Protein AF-J3LSS9-F1 (afdb_monomer)

InterPro domains:
  IPR007011 Late embryogenesis abundant protein, SMP subgroup domain [PF04927] (22-72)
  IPR042971 Late embryogenesis abundant protein, SMP subgroup [PTHR31174] (22-72)

Mean predicted aligned error: 10.53 Å

Radius of gyration: 19.48 Å; Cα contacts (8 Å, |Δi|>4): 48; chains: 1; bounding box: 57×19×46 Å

Organism: Oryza brachyantha (NCBI:txid4533)

Secondary structure (DSSP, 8-state):
---PPPPPP----SPPGGGSPPTTTT-PSPPPP-HHHHHHHHHHHHHTSTT-PPPTTSHHHHHHHHHHHHHH--

Structure (mmCIF, N/CA/C/O backbone):
data_AF-J3LSS9-F1
#
_entry.id   AF-J3LSS9-F1
#
loop_
_atom_site.group_PDB
_atom_site.id
_atom_site.type_symbol
_atom_site.label_atom_id
_atom_site.label_alt_id
_atom_site.label_comp_id
_atom_site.label_asym_id
_atom_site.label_entity_id
_atom_site.label_seq_id
_atom_site.pdbx_PDB_ins_code
_atom_site.Cartn_x
_atom_site.Cartn_y
_atom_site.Cartn_z
_atom_site.occupancy
_atom_site.B_iso_or_equiv
_atom_site.auth_seq_id
_atom_site.auth_comp_id
_atom_site.auth_asym_id
_atom_site.auth_atom_id
_atom_site.pdbx_PDB_model_num
ATOM 1 N N . MET A 1 1 ? 42.969 0.604 -31.129 1.00 46.78 1 MET A N 1
ATOM 2 C CA . MET A 1 1 ? 42.362 -0.345 -30.170 1.00 46.78 1 MET A CA 1
ATOM 3 C C . MET A 1 1 ? 42.238 0.392 -28.843 1.00 46.78 1 MET A C 1
ATOM 5 O O . MET A 1 1 ? 43.237 0.559 -28.160 1.00 46.78 1 MET A O 1
ATOM 9 N N . SER A 1 2 ? 41.071 0.976 -28.560 1.00 51.47 2 SER A N 1
ATOM 10 C CA . SER A 1 2 ? 40.847 1.758 -27.335 1.00 51.47 2 SER A CA 1
ATOM 11 C C . SER A 1 2 ? 40.466 0.792 -26.218 1.00 51.47 2 SER A C 1
ATOM 13 O O . SER A 1 2 ? 39.426 0.140 -26.313 1.00 51.47 2 SER A O 1
ATOM 15 N N . GLN A 1 3 ? 41.327 0.627 -25.214 1.00 54.91 3 GLN A N 1
ATOM 16 C CA . GLN A 1 3 ? 40.999 -0.196 -24.052 1.00 54.91 3 GLN A CA 1
ATOM 17 C C . GLN A 1 3 ? 39.891 0.503 -23.256 1.00 54.91 3 GLN A C 1
ATOM 19 O O . GLN A 1 3 ? 40.074 1.614 -22.758 1.00 54.91 3 GLN A O 1
ATOM 24 N N . GLY A 1 4 ? 38.719 -0.132 -23.184 1.00 57.69 4 GLY A N 1
ATOM 25 C CA . GLY A 1 4 ? 37.603 0.339 -22.372 1.00 57.69 4 GLY A CA 1
ATOM 26 C C . GLY A 1 4 ? 38.016 0.364 -20.905 1.00 57.69 4 GLY A C 1
ATOM 27 O O . GLY A 1 4 ? 38.440 -0.654 -20.364 1.00 57.69 4 GLY A O 1
ATOM 28 N N . GLN A 1 5 ? 37.924 1.533 -20.273 1.00 59.62 5 GLN A N 1
ATOM 29 C CA . GLN A 1 5 ? 38.246 1.678 -18.857 1.00 59.62 5 GLN A CA 1
ATOM 30 C C . GLN A 1 5 ? 37.389 0.714 -18.012 1.00 59.62 5 GLN A C 1
ATOM 32 O O . GLN A 1 5 ? 36.190 0.569 -18.286 1.00 59.62 5 GLN A O 1
ATOM 37 N N . PRO A 1 6 ? 37.964 0.066 -16.981 1.00 56.12 6 PRO A N 1
ATOM 38 C CA . PRO A 1 6 ? 37.207 -0.789 -16.078 1.00 56.12 6 PRO A CA 1
ATOM 39 C C . PRO A 1 6 ? 36.140 0.051 -15.374 1.00 56.12 6 PRO A C 1
ATOM 41 O O . PRO A 1 6 ? 36.427 1.114 -14.817 1.00 56.12 6 PRO A O 1
ATOM 44 N N . ARG A 1 7 ? 34.883 -0.405 -15.426 1.00 64.69 7 ARG A N 1
ATOM 45 C CA . ARG A 1 7 ? 33.778 0.266 -14.735 1.00 64.69 7 ARG A CA 1
ATOM 46 C C . ARG A 1 7 ? 34.109 0.313 -13.245 1.00 64.69 7 ARG A C 1
ATOM 48 O O . ARG A 1 7 ? 34.329 -0.734 -12.640 1.00 64.69 7 ARG A O 1
ATOM 55 N N . ARG A 1 8 ? 34.160 1.516 -12.662 1.00 57.66 8 ARG A N 1
ATOM 56 C CA . ARG A 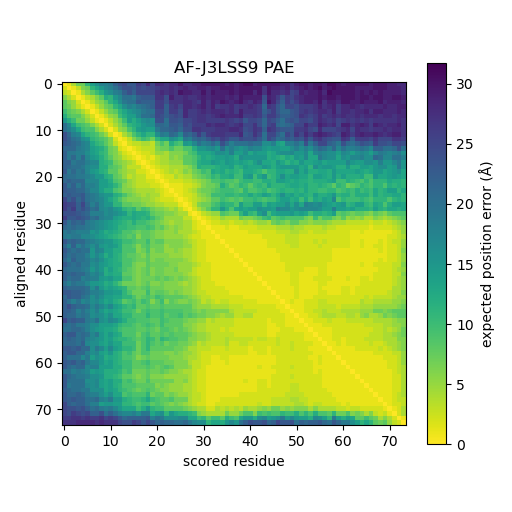1 8 ? 34.333 1.664 -11.212 1.00 57.66 8 ARG A CA 1
ATOM 57 C C . ARG A 1 8 ? 33.222 0.888 -10.490 1.00 57.66 8 ARG A C 1
ATOM 59 O O . ARG A 1 8 ? 32.081 0.921 -10.967 1.00 57.66 8 ARG A O 1
ATOM 66 N N . PRO A 1 9 ? 33.524 0.206 -9.369 1.00 60.19 9 PRO A N 1
ATOM 67 C CA . PRO A 1 9 ? 32.500 -0.385 -8.522 1.00 60.19 9 PRO A CA 1
ATOM 68 C C . PRO A 1 9 ? 31.466 0.684 -8.183 1.00 60.19 9 PRO A C 1
ATOM 70 O O . PRO A 1 9 ? 31.816 1.808 -7.822 1.00 60.19 9 PRO A O 1
ATOM 73 N N . ARG A 1 10 ? 30.188 0.351 -8.358 1.00 65.44 10 ARG A N 1
ATOM 74 C CA . ARG A 1 10 ? 29.092 1.210 -7.921 1.00 65.44 10 ARG A CA 1
ATOM 75 C C . ARG A 1 10 ? 29.230 1.295 -6.401 1.00 65.44 10 ARG A C 1
ATOM 77 O O . ARG A 1 10 ? 29.015 0.286 -5.737 1.00 65.44 10 ARG A O 1
ATOM 84 N N . GLU A 1 11 ? 29.623 2.446 -5.862 1.00 60.25 11 GLU A N 1
ATOM 85 C CA . GLU A 1 11 ? 29.510 2.727 -4.427 1.00 60.25 11 GLU A CA 1
ATOM 86 C C . GLU A 1 11 ? 28.014 2.796 -4.095 1.00 60.25 11 GLU A C 1
ATOM 88 O O . GLU A 1 11 ? 27.382 3.848 -4.062 1.00 60.25 11 GLU A O 1
ATOM 93 N N . GLY A 1 12 ? 27.394 1.623 -4.001 1.00 55.91 12 GLY A N 1
ATOM 94 C CA . GLY A 1 12 ? 26.021 1.468 -3.576 1.00 55.91 12 GLY A CA 1
ATOM 95 C C . GLY A 1 12 ? 26.009 1.581 -2.067 1.00 55.91 12 GLY A C 1
ATOM 96 O O . GLY A 1 12 ? 26.408 0.641 -1.394 1.00 55.91 12 GLY A O 1
ATOM 97 N N . GLY A 1 13 ? 25.535 2.708 -1.537 1.00 64.50 13 GLY A N 1
ATOM 98 C CA . GLY A 1 13 ? 25.337 2.932 -0.098 1.00 64.50 13 GLY A CA 1
ATOM 99 C C . GLY A 1 13 ? 24.271 2.036 0.554 1.00 64.50 13 GLY A C 1
ATOM 100 O O . GLY A 1 13 ? 23.666 2.429 1.545 1.00 64.50 13 GLY A O 1
ATOM 101 N N . GLY A 1 14 ? 23.990 0.863 -0.017 1.00 70.56 14 GLY A N 1
ATOM 102 C CA . GLY A 1 14 ? 23.097 -0.141 0.540 1.00 70.56 14 GLY A CA 1
ATOM 103 C C . GLY A 1 14 ? 23.894 -1.226 1.253 1.00 70.56 14 GLY A C 1
ATOM 104 O O . GLY A 1 14 ? 24.927 -1.671 0.759 1.00 70.56 14 GLY A O 1
ATOM 105 N N . VAL A 1 15 ? 23.390 -1.667 2.404 1.00 75.31 15 VAL A N 1
ATOM 106 C CA . VAL A 1 15 ? 23.946 -2.809 3.141 1.00 75.31 15 VAL A CA 1
ATOM 107 C C . VAL A 1 15 ? 23.942 -4.046 2.224 1.00 75.31 15 VAL A C 1
ATOM 109 O O . VAL A 1 15 ? 22.902 -4.312 1.601 1.00 75.31 15 VAL A O 1
ATOM 112 N N . PRO A 1 16 ? 25.059 -4.789 2.108 1.00 79.12 16 PRO A N 1
ATOM 113 C CA . PRO A 1 16 ? 25.122 -6.018 1.325 1.00 79.12 16 PRO A CA 1
ATOM 114 C C . PRO A 1 16 ? 24.025 -6.990 1.749 1.00 79.12 16 PRO A C 1
ATOM 116 O O . PRO A 1 16 ? 23.650 -7.034 2.916 1.00 79.12 16 PRO A O 1
ATOM 119 N N . VAL A 1 17 ? 23.505 -7.785 0.809 1.00 77.19 17 VAL A N 1
ATOM 120 C CA . VAL A 1 17 ? 22.370 -8.686 1.073 1.00 77.19 17 VAL A CA 1
ATOM 121 C C . VAL A 1 17 ? 22.635 -9.605 2.265 1.00 77.19 17 VAL A C 1
ATOM 123 O O . VAL A 1 17 ? 21.734 -9.796 3.076 1.00 77.19 17 VAL A O 1
ATOM 126 N N . GLN A 1 18 ? 23.866 -10.104 2.368 1.00 79.31 18 GLN A N 1
ATOM 127 C CA . GLN A 1 18 ? 24.367 -10.945 3.453 1.00 79.31 18 GLN A CA 1
ATOM 128 C C . GLN A 1 18 ? 24.422 -10.267 4.835 1.00 79.31 18 GLN A C 1
ATOM 130 O O . GLN A 1 18 ? 24.391 -10.972 5.835 1.00 79.31 18 GLN A O 1
ATOM 135 N N . ASP A 1 19 ? 24.440 -8.934 4.898 1.00 83.25 19 ASP A N 1
ATOM 136 C CA . ASP A 1 19 ? 24.533 -8.155 6.142 1.00 83.25 19 ASP A CA 1
ATOM 137 C C . ASP A 1 19 ? 23.191 -7.504 6.527 1.00 83.25 19 ASP A C 1
ATOM 139 O O . ASP A 1 19 ? 23.115 -6.674 7.438 1.00 83.25 19 ASP A O 1
ATOM 143 N N . ARG A 1 20 ? 22.103 -7.835 5.817 1.00 82.88 20 ARG A N 1
ATOM 144 C CA . ARG A 1 20 ? 20.761 -7.359 6.167 1.00 82.88 20 ARG A CA 1
ATOM 145 C C . ARG A 1 20 ? 20.182 -8.244 7.280 1.00 82.88 20 ARG A C 1
ATOM 147 O O . ARG A 1 20 ? 20.221 -9.462 7.132 1.00 82.88 20 ARG A O 1
ATOM 154 N N . PRO A 1 21 ? 19.601 -7.661 8.345 1.00 85.06 21 PRO A N 1
ATOM 155 C CA . PRO A 1 21 ? 18.886 -8.438 9.356 1.00 85.06 21 PRO A CA 1
ATOM 156 C C . PRO A 1 21 ? 17.714 -9.195 8.728 1.00 85.06 21 PRO A C 1
ATOM 158 O O . PRO A 1 21 ? 17.181 -8.752 7.700 1.00 85.06 21 PRO A O 1
ATOM 161 N N . ASP A 1 22 ? 17.276 -10.283 9.364 1.00 85.81 22 ASP A N 1
ATOM 162 C CA . ASP A 1 22 ? 16.104 -11.020 8.901 1.00 85.81 22 ASP A CA 1
ATOM 163 C C . ASP A 1 22 ? 14.883 -10.085 8.867 1.00 85.81 22 ASP A C 1
ATOM 165 O O . ASP A 1 22 ? 14.633 -9.304 9.790 1.00 85.81 22 ASP A O 1
ATOM 169 N N . ALA A 1 23 ? 14.125 -10.116 7.770 1.00 83.00 23 ALA A N 1
ATOM 170 C CA . ALA A 1 23 ? 13.015 -9.191 7.561 1.00 83.00 23 ALA A CA 1
ATOM 171 C C . ALA A 1 23 ? 11.943 -9.315 8.654 1.00 83.00 23 ALA A C 1
ATOM 173 O O . ALA A 1 23 ? 11.321 -8.313 9.013 1.00 83.00 23 ALA A O 1
ATOM 174 N N . ARG A 1 24 ? 11.763 -10.520 9.213 1.00 79.81 24 ARG A N 1
ATOM 175 C CA . ARG A 1 24 ? 10.826 -10.767 10.309 1.00 79.81 24 ARG A CA 1
ATOM 176 C C . ARG A 1 24 ? 11.264 -10.070 11.593 1.00 79.81 24 ARG A C 1
ATOM 178 O O . ARG A 1 24 ? 10.420 -9.536 12.301 1.00 79.81 24 ARG A O 1
ATOM 185 N N . GLU A 1 25 ? 12.563 -10.040 11.877 1.00 84.56 25 GLU A N 1
ATOM 186 C CA . GLU A 1 25 ? 13.120 -9.388 13.072 1.00 84.56 25 GLU A CA 1
ATOM 187 C C . GLU A 1 25 ? 13.010 -7.861 13.008 1.00 84.56 25 GLU A C 1
ATOM 189 O O . GLU A 1 25 ? 13.005 -7.184 14.034 1.00 84.56 25 GLU A O 1
ATOM 194 N N . ARG A 1 26 ? 12.899 -7.302 11.797 1.00 80.25 26 ARG A N 1
ATOM 195 C CA . ARG A 1 26 ? 12.719 -5.861 11.577 1.00 80.25 26 ARG A CA 1
ATOM 196 C C . ARG A 1 26 ? 11.262 -5.411 11.605 1.00 80.25 26 ARG A C 1
ATOM 198 O O . ARG A 1 26 ? 11.010 -4.208 11.498 1.00 80.25 26 ARG A O 1
ATOM 205 N N . LEU A 1 27 ? 10.318 -6.343 11.705 1.00 73.94 27 LEU A N 1
ATOM 206 C CA . LEU A 1 27 ? 8.901 -6.026 11.707 1.00 73.94 27 LEU A CA 1
ATOM 207 C C . LEU A 1 27 ? 8.498 -5.554 13.110 1.00 73.94 27 LEU A C 1
ATOM 209 O O . LEU A 1 27 ? 8.541 -6.311 14.077 1.00 73.94 27 LEU A O 1
ATOM 213 N N . LEU A 1 28 ? 8.127 -4.277 13.223 1.00 76.75 28 LEU A N 1
ATOM 214 C CA . LEU A 1 28 ? 7.427 -3.769 14.405 1.00 76.75 28 LEU A CA 1
ATOM 215 C C . LEU A 1 28 ? 6.082 -4.503 14.553 1.00 76.75 28 LEU A C 1
ATOM 217 O O . LEU A 1 28 ? 5.630 -5.152 13.613 1.00 76.75 28 LEU A O 1
AT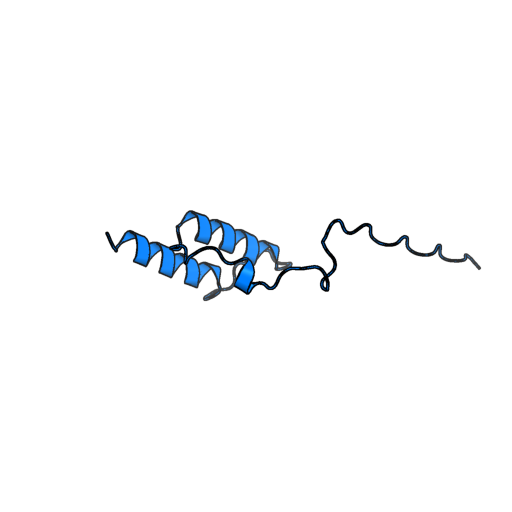OM 221 N N . ALA A 1 29 ? 5.435 -4.388 15.718 1.00 82.31 29 ALA A N 1
ATOM 222 C CA . ALA A 1 29 ? 4.090 -4.936 15.915 1.00 82.31 29 ALA A CA 1
ATOM 223 C C . ALA A 1 29 ? 3.143 -4.554 14.761 1.00 82.31 29 AL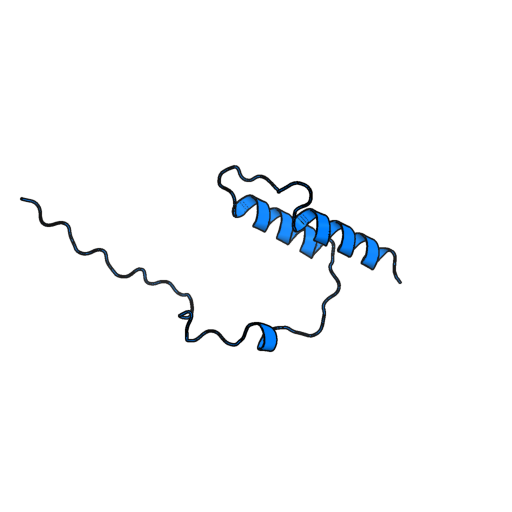A A C 1
ATOM 225 O O . ALA A 1 29 ? 3.308 -3.492 14.150 1.00 82.31 29 ALA A O 1
ATOM 226 N N . ASP A 1 30 ? 2.160 -5.416 14.488 1.00 82.94 30 ASP A N 1
ATOM 227 C CA . ASP A 1 30 ? 1.235 -5.237 13.369 1.00 82.94 30 ASP A CA 1
ATOM 228 C C . ASP A 1 30 ? 0.632 -3.829 13.370 1.00 82.94 30 ASP A C 1
ATOM 230 O O . ASP A 1 30 ? 0.006 -3.381 14.335 1.00 82.94 30 ASP A O 1
ATOM 234 N N . LYS A 1 31 ? 0.842 -3.118 12.262 1.00 86.62 31 LYS A N 1
ATOM 235 C CA . LYS A 1 31 ? 0.356 -1.756 12.068 1.00 86.62 31 LYS A CA 1
ATOM 236 C C . LYS A 1 31 ? -0.907 -1.787 11.212 1.00 86.62 31 LYS A C 1
ATOM 238 O O . LYS A 1 31 ? -0.896 -2.332 10.110 1.00 86.62 31 LYS A O 1
ATOM 243 N N . ALA A 1 32 ? -1.974 -1.139 11.681 1.00 92.38 32 ALA A N 1
ATOM 244 C CA . ALA A 1 32 ? -3.172 -0.925 10.876 1.00 92.38 32 ALA A CA 1
ATOM 245 C C . ALA A 1 32 ? -2.853 -0.062 9.642 1.00 92.38 32 ALA A C 1
ATOM 247 O O . ALA A 1 32 ? -2.225 0.994 9.754 1.00 92.38 32 ALA A O 1
ATOM 248 N N . ALA A 1 33 ? -3.308 -0.505 8.469 1.00 95.00 33 ALA A N 1
ATOM 249 C CA . ALA A 1 33 ? -3.185 0.259 7.233 1.00 95.00 33 ALA A CA 1
ATOM 250 C C . ALA A 1 33 ? -3.979 1.568 7.323 1.00 95.00 33 ALA A C 1
ATOM 252 O O . ALA A 1 33 ? -5.135 1.570 7.756 1.00 95.00 33 ALA A O 1
ATOM 253 N N . THR A 1 34 ? -3.363 2.662 6.879 1.00 96.06 34 THR A N 1
ATOM 254 C CA . THR A 1 34 ? -3.967 3.999 6.817 1.00 96.06 34 THR A CA 1
ATOM 255 C C . THR A 1 34 ? -4.105 4.484 5.372 1.00 96.06 34 THR A C 1
ATOM 257 O O . THR A 1 34 ? -3.480 3.940 4.462 1.00 96.06 34 THR A O 1
ATOM 260 N N . LYS A 1 35 ? -4.887 5.551 5.141 1.00 96.12 35 LYS A N 1
ATOM 261 C CA . LYS A 1 35 ? -4.970 6.186 3.809 1.00 96.12 35 LYS A CA 1
ATOM 262 C C . LYS A 1 35 ? -3.603 6.655 3.303 1.00 96.12 35 LYS A C 1
ATOM 264 O O . LYS A 1 35 ? -3.304 6.477 2.130 1.00 96.12 35 LYS A O 1
ATOM 269 N N . LEU A 1 36 ? -2.764 7.186 4.194 1.00 97.06 36 LEU A N 1
ATOM 270 C CA . LEU A 1 36 ? -1.418 7.634 3.839 1.00 97.06 36 LEU A CA 1
ATOM 271 C C . LEU A 1 36 ? -0.532 6.466 3.384 1.00 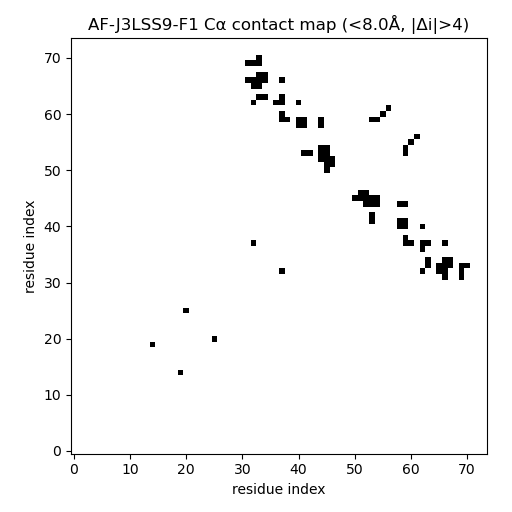97.06 36 LEU A C 1
ATOM 273 O O . LEU A 1 36 ? 0.234 6.607 2.434 1.00 97.06 36 LEU A O 1
ATOM 277 N N . ASP A 1 37 ? -0.660 5.301 4.030 1.00 96.19 37 ASP A N 1
ATOM 278 C CA . ASP A 1 37 ? 0.041 4.092 3.587 1.00 96.19 37 ASP A CA 1
ATOM 279 C C . ASP A 1 37 ? -0.422 3.685 2.178 1.00 96.19 37 ASP A C 1
ATOM 28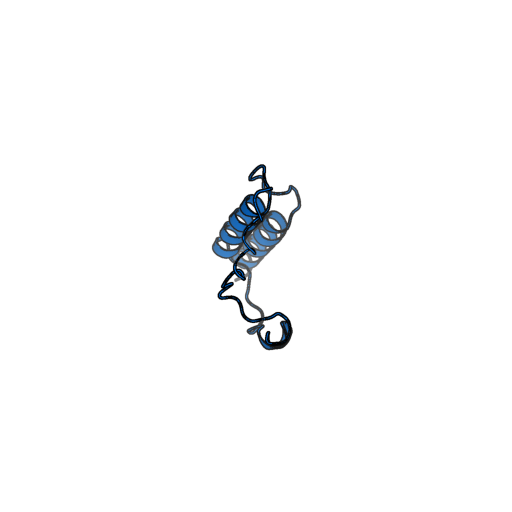1 O O . ASP A 1 37 ? 0.413 3.377 1.330 1.00 96.19 37 ASP A O 1
ATOM 285 N N . ALA A 1 38 ? -1.730 3.746 1.898 1.00 97.06 38 ALA A N 1
ATOM 286 C CA . ALA A 1 38 ? -2.281 3.440 0.576 1.00 97.06 38 ALA A CA 1
ATOM 287 C C . ALA A 1 38 ? -1.746 4.382 -0.519 1.00 97.06 38 ALA A C 1
ATOM 289 O O . ALA A 1 38 ? -1.342 3.922 -1.585 1.00 97.06 38 ALA A O 1
ATOM 290 N N . GLU A 1 39 ? -1.666 5.685 -0.244 1.00 97.25 39 GLU A N 1
ATOM 291 C CA . GLU A 1 39 ? -1.092 6.680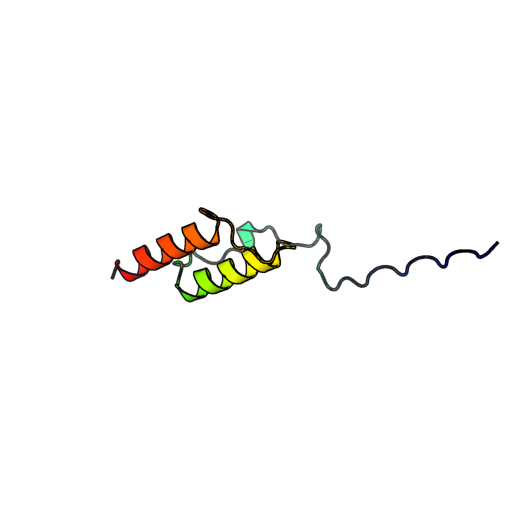 -1.163 1.00 97.25 39 GLU A CA 1
ATOM 292 C C . GLU A 1 39 ? 0.403 6.434 -1.415 1.00 97.25 39 GLU A C 1
ATOM 294 O O . GLU A 1 39 ? 0.870 6.469 -2.558 1.00 97.25 39 GLU A O 1
ATOM 299 N N . GLY A 1 40 ? 1.158 6.134 -0.354 1.00 97.62 40 GLY A N 1
ATOM 300 C CA . GLY A 1 40 ? 2.575 5.798 -0.456 1.00 97.62 40 GLY A CA 1
ATOM 301 C C . GLY A 1 40 ? 2.817 4.543 -1.296 1.00 97.62 40 GLY A C 1
ATOM 302 O O . GLY A 1 40 ? 3.711 4.529 -2.146 1.00 97.62 40 GLY A O 1
ATOM 303 N N . VAL A 1 41 ? 1.992 3.510 -1.105 1.00 97.69 41 VAL A N 1
ATOM 304 C CA . VAL A 1 41 ? 2.046 2.270 -1.891 1.00 97.69 41 VAL A CA 1
ATOM 305 C C . VAL A 1 41 ? 1.673 2.528 -3.346 1.00 97.69 41 VAL A C 1
ATOM 307 O O . VAL A 1 41 ? 2.402 2.079 -4.223 1.00 97.69 41 VAL A O 1
ATOM 310 N N . ALA A 1 42 ? 0.617 3.296 -3.624 1.00 97.38 42 ALA A N 1
ATOM 311 C CA . ALA A 1 42 ? 0.226 3.663 -4.986 1.00 97.38 42 ALA A CA 1
ATOM 312 C C . ALA A 1 42 ? 1.368 4.357 -5.746 1.00 97.38 42 ALA A C 1
ATOM 314 O O . ALA A 1 42 ? 1.683 3.995 -6.882 1.00 97.38 42 ALA A O 1
ATOM 315 N N . LEU A 1 43 ? 2.054 5.301 -5.093 1.00 97.62 43 LEU A N 1
ATOM 316 C CA . LEU A 1 43 ? 3.215 5.969 -5.676 1.00 97.62 43 LEU A CA 1
ATOM 317 C C . LEU A 1 43 ? 4.383 5.001 -5.902 1.00 97.62 43 LEU A C 1
ATOM 319 O O . LEU A 1 43 ? 5.027 5.050 -6.951 1.00 97.62 43 LEU A O 1
ATOM 323 N N . ALA A 1 44 ? 4.679 4.133 -4.934 1.00 97.56 44 ALA A N 1
ATOM 324 C CA . ALA A 1 44 ? 5.740 3.139 -5.069 1.00 97.56 44 ALA A CA 1
ATOM 325 C C . ALA A 1 44 ? 5.450 2.154 -6.213 1.00 97.56 44 ALA A C 1
ATOM 327 O O . ALA A 1 44 ? 6.337 1.847 -7.010 1.00 97.56 44 ALA A O 1
ATOM 328 N N . GLU A 1 45 ? 4.203 1.704 -6.327 1.00 97.88 45 GLU A N 1
ATOM 329 C CA . GLU A 1 45 ? 3.760 0.742 -7.327 1.00 97.88 45 GLU A CA 1
ATOM 330 C C . GLU A 1 45 ? 3.807 1.314 -8.748 1.00 97.88 45 GLU A C 1
ATOM 332 O O . GLU A 1 45 ? 4.226 0.613 -9.674 1.00 97.88 45 GLU A O 1
ATOM 337 N N . ALA A 1 46 ? 3.440 2.589 -8.910 1.00 97.12 46 ALA A N 1
ATOM 338 C CA . ALA A 1 46 ? 3.593 3.320 -10.162 1.00 97.12 46 ALA A CA 1
ATOM 339 C C . ALA A 1 46 ? 5.074 3.505 -10.524 1.00 97.12 46 ALA A C 1
ATOM 341 O O . ALA A 1 46 ? 5.496 3.140 -11.618 1.00 97.12 46 ALA A O 1
ATOM 342 N N . ARG A 1 47 ? 5.899 3.998 -9.588 1.00 97.06 47 ARG A N 1
ATOM 343 C CA . ARG A 1 47 ? 7.334 4.267 -9.824 1.00 97.06 47 ARG A CA 1
ATOM 344 C C . ARG A 1 47 ? 8.152 3.023 -10.145 1.00 97.06 47 ARG A C 1
ATOM 346 O O . ARG A 1 47 ? 9.229 3.143 -10.724 1.00 97.06 47 ARG A O 1
ATOM 353 N N . ASN A 1 48 ? 7.671 1.851 -9.747 1.00 95.56 48 ASN A N 1
ATOM 354 C CA . ASN A 1 48 ? 8.319 0.587 -10.060 1.00 95.56 48 ASN A CA 1
ATOM 355 C C . ASN A 1 48 ? 8.124 0.163 -11.528 1.00 95.56 48 ASN A C 1
ATOM 357 O O . ASN A 1 48 ? 8.840 -0.720 -11.999 1.00 95.56 48 ASN A O 1
ATOM 361 N N . LYS A 1 49 ? 7.179 0.771 -12.258 1.00 92.56 49 LYS A N 1
ATOM 362 C CA . LYS A 1 49 ? 6.902 0.443 -13.658 1.00 92.56 49 LYS A CA 1
ATOM 363 C C . LYS A 1 49 ? 7.362 1.553 -14.608 1.00 92.56 49 LYS A C 1
ATOM 365 O O . LYS A 1 49 ? 7.268 2.733 -14.271 1.00 92.56 49 LYS A O 1
ATOM 370 N N . PRO A 1 50 ? 7.842 1.201 -15.814 1.00 93.62 50 PRO A N 1
ATOM 371 C CA . PRO A 1 50 ? 8.323 2.185 -16.784 1.00 93.62 50 PRO A CA 1
ATOM 372 C C . PRO A 1 50 ? 7.219 3.111 -17.311 1.00 93.62 50 PRO A C 1
ATOM 374 O O . PRO A 1 50 ? 7.504 4.239 -17.697 1.00 93.62 50 PRO A O 1
ATOM 377 N N . ASP A 1 51 ? 5.971 2.650 -17.319 1.00 95.94 51 ASP A N 1
ATOM 378 C CA . ASP A 1 51 ? 4.789 3.400 -17.746 1.00 95.94 51 ASP A CA 1
ATOM 379 C C . ASP A 1 51 ? 4.147 4.223 -16.615 1.00 95.94 51 ASP A C 1
ATOM 381 O O . ASP A 1 51 ? 3.152 4.904 -16.853 1.00 95.94 51 ASP A O 1
ATOM 385 N N . MET A 1 52 ? 4.719 4.201 -15.402 1.00 95.69 52 MET A N 1
ATOM 386 C CA . MET A 1 52 ? 4.211 4.927 -14.229 1.00 95.69 52 MET A CA 1
ATOM 387 C C . MET A 1 52 ? 2.744 4.603 -13.891 1.00 95.69 52 MET A C 1
ATOM 389 O O . MET A 1 52 ? 2.023 5.442 -13.350 1.00 95.69 52 MET A O 1
ATOM 393 N N . ALA A 1 53 ? 2.295 3.383 -14.193 1.00 96.12 53 ALA A N 1
ATOM 394 C CA . ALA A 1 53 ? 0.921 2.953 -13.963 1.00 96.12 53 ALA A CA 1
ATOM 395 C C . ALA A 1 53 ? 0.762 2.158 -12.657 1.00 96.12 53 ALA A C 1
ATOM 397 O O . ALA A 1 53 ? 1.587 1.306 -12.303 1.00 96.12 53 ALA A O 1
ATOM 398 N N . ILE A 1 54 ? -0.350 2.389 -11.961 1.00 95.69 54 ILE A N 1
ATOM 399 C CA . ILE A 1 54 ? -0.805 1.531 -10.859 1.00 95.69 54 ILE A CA 1
ATOM 400 C C . ILE A 1 54 ? -1.420 0.266 -11.471 1.00 95.69 54 ILE A C 1
ATOM 402 O O . ILE A 1 54 ? -2.125 0.345 -12.476 1.00 95.69 54 ILE A O 1
ATOM 406 N N . THR A 1 55 ? -1.117 -0.902 -10.905 1.00 94.94 55 THR A N 1
ATOM 407 C CA . THR A 1 55 ? -1.710 -2.172 -11.333 1.00 94.94 55 THR A CA 1
ATOM 408 C C . THR A 1 55 ? 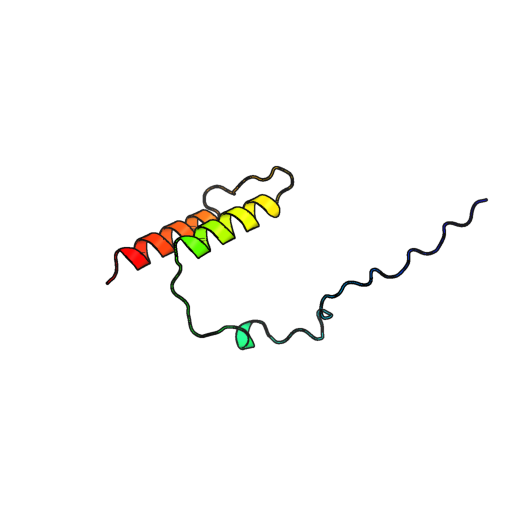-3.151 -2.240 -10.821 1.00 94.94 55 THR A C 1
ATOM 410 O O . THR A 1 55 ? -3.354 -2.124 -9.611 1.00 94.94 55 THR A O 1
ATOM 413 N N . PRO A 1 56 ? -4.144 -2.473 -11.693 1.00 93.44 56 PRO A N 1
ATOM 414 C CA . PRO A 1 56 ? -5.499 -2.798 -11.252 1.00 93.44 56 PRO A CA 1
ATOM 415 C C . PRO A 1 56 ? -5.504 -4.064 -10.390 1.00 93.44 56 PRO A C 1
ATOM 417 O O . PRO A 1 56 ? -4.789 -5.015 -10.711 1.00 93.44 56 PRO A O 1
ATOM 420 N N . ASP A 1 57 ? -6.278 -4.070 -9.303 1.00 96.19 57 ASP A N 1
ATOM 421 C CA . ASP A 1 57 ? -6.313 -5.154 -8.305 1.00 96.19 57 ASP A CA 1
ATOM 422 C C . ASP A 1 57 ? -4.933 -5.443 -7.674 1.00 96.19 57 ASP A C 1
ATOM 424 O O . ASP A 1 57 ? -4.655 -6.530 -7.160 1.00 96.19 57 ASP A O 1
ATOM 428 N N . GLY A 1 58 ? -4.042 -4.450 -7.736 1.00 95.25 58 GLY A N 1
ATOM 429 C CA . GLY A 1 58 ? -2.682 -4.509 -7.230 1.00 95.25 58 GLY A CA 1
ATOM 430 C C . GLY A 1 58 ? -2.577 -4.317 -5.719 1.00 95.25 58 GLY A C 1
ATOM 431 O O . GLY A 1 58 ? -3.548 -4.361 -4.958 1.00 95.25 58 GLY A O 1
ATOM 432 N N . VAL A 1 59 ? -1.351 -4.058 -5.266 1.00 96.81 59 VAL A N 1
ATOM 433 C CA . VAL A 1 59 ? -1.064 -3.876 -3.838 1.00 96.81 59 VAL A CA 1
ATOM 434 C C . VAL A 1 59 ? -1.703 -2.580 -3.341 1.00 96.81 59 VAL A C 1
ATOM 436 O O . VAL A 1 59 ? -2.280 -2.558 -2.256 1.00 96.81 59 VAL A O 1
ATOM 439 N N . ALA A 1 60 ? -1.657 -1.514 -4.142 1.00 97.00 60 ALA A N 1
ATOM 440 C CA . ALA A 1 60 ? -2.287 -0.237 -3.817 1.00 97.00 60 ALA A CA 1
ATOM 441 C C . ALA A 1 60 ? -3.804 -0.361 -3.576 1.00 97.00 60 ALA A C 1
ATOM 443 O O . ALA A 1 60 ? -4.322 0.219 -2.615 1.00 97.00 60 ALA A O 1
ATOM 444 N N . ASP A 1 61 ? -4.507 -1.158 -4.386 1.00 97.62 61 ASP A N 1
ATOM 445 C CA . ASP A 1 61 ? -5.947 -1.394 -4.234 1.00 97.62 61 ASP A CA 1
ATOM 446 C C . ASP A 1 61 ? -6.250 -2.185 -2.957 1.00 97.62 61 ASP A C 1
ATOM 448 O O . ASP A 1 61 ? -7.101 -1.782 -2.157 1.00 97.62 61 ASP A O 1
ATOM 452 N N . ALA A 1 62 ? -5.494 -3.257 -2.700 1.00 97.75 62 ALA A N 1
ATOM 453 C CA . ALA A 1 62 ? -5.641 -4.055 -1.485 1.00 97.75 62 ALA A CA 1
ATOM 454 C C . ALA A 1 62 ? -5.399 -3.225 -0.208 1.00 97.75 62 ALA A C 1
ATOM 456 O O . ALA A 1 62 ? -6.174 -3.298 0.749 1.00 97.75 62 ALA A O 1
ATOM 457 N N . VAL A 1 63 ? -4.357 -2.385 -0.196 1.00 97.25 63 VAL A N 1
ATOM 458 C CA . VAL A 1 63 ? -4.046 -1.507 0.944 1.00 97.25 63 VAL A CA 1
ATOM 459 C C . VAL A 1 63 ? -5.110 -0.418 1.104 1.00 97.25 63 VAL A C 1
ATOM 461 O O . VAL A 1 63 ? -5.490 -0.100 2.231 1.00 97.25 63 VAL A O 1
ATOM 464 N N . THR A 1 64 ? -5.660 0.106 0.004 1.00 97.38 64 THR A N 1
ATOM 465 C CA . THR A 1 64 ? -6.786 1.054 0.040 1.00 97.38 64 THR A CA 1
ATOM 466 C C . THR A 1 64 ? -8.023 0.428 0.681 1.00 97.38 64 THR A C 1
ATOM 468 O O . THR A 1 64 ? -8.651 1.051 1.540 1.00 97.38 64 THR A O 1
ATOM 471 N N . ALA A 1 65 ? -8.367 -0.807 0.305 1.00 96.94 65 ALA A N 1
ATOM 472 C CA . ALA A 1 65 ? -9.485 -1.536 0.899 1.00 96.94 65 ALA A CA 1
ATOM 473 C C . ALA A 1 65 ? -9.268 -1.777 2.403 1.00 96.94 65 ALA A C 1
ATOM 475 O O . ALA A 1 65 ? -10.158 -1.496 3.208 1.00 96.94 65 ALA A O 1
ATOM 476 N N . ALA A 1 66 ? -8.064 -2.207 2.795 1.00 96.38 66 ALA A N 1
ATOM 477 C CA . ALA A 1 66 ? -7.708 -2.405 4.199 1.00 96.38 66 ALA A CA 1
ATOM 478 C C . ALA A 1 66 ? -7.791 -1.100 5.011 1.00 96.38 66 ALA A C 1
ATOM 480 O O . ALA A 1 66 ? -8.333 -1.091 6.115 1.00 96.38 66 ALA A O 1
ATOM 481 N N . ALA A 1 67 ? -7.306 0.016 4.460 1.00 96.81 67 ALA A N 1
ATOM 482 C CA . ALA A 1 67 ? -7.376 1.318 5.114 1.00 96.81 67 ALA A CA 1
ATOM 483 C C . ALA A 1 67 ? -8.821 1.790 5.330 1.00 96.81 67 ALA A C 1
ATOM 485 O O . ALA A 1 67 ? -9.124 2.331 6.391 1.00 96.81 67 ALA A O 1
ATOM 486 N N . ARG A 1 68 ? -9.720 1.566 4.360 1.00 96.19 68 ARG A N 1
ATOM 487 C CA . ARG A 1 68 ? -11.154 1.874 4.512 1.00 96.19 68 ARG A CA 1
ATOM 488 C C . ARG A 1 68 ? -11.784 1.041 5.623 1.00 96.19 68 ARG A C 1
ATOM 490 O O . ARG A 1 68 ? -12.377 1.608 6.534 1.00 96.19 68 ARG A O 1
ATOM 497 N N . LEU A 1 69 ? -11.556 -0.273 5.607 1.00 96.38 69 LEU A N 1
ATOM 498 C CA . LEU A 1 69 ? -12.064 -1.171 6.644 1.00 96.38 69 LEU A CA 1
ATOM 499 C C . LEU A 1 69 ? -11.584 -0.760 8.045 1.00 96.38 69 LEU A C 1
ATOM 501 O O . LEU A 1 69 ? -12.356 -0.790 8.998 1.00 96.38 69 LEU A O 1
ATOM 505 N N . ASN A 1 70 ? -10.322 -0.350 8.184 1.00 94.50 70 ASN A N 1
ATOM 506 C CA . ASN A 1 70 ? -9.773 0.091 9.468 1.00 94.50 70 ASN A CA 1
ATOM 507 C C . ASN A 1 70 ? -10.347 1.430 9.947 1.00 94.50 70 ASN A C 1
ATOM 509 O O . ASN A 1 70 ? -10.355 1.676 11.143 1.00 94.50 70 ASN A O 1
ATOM 513 N N . GLN A 1 71 ? -10.815 2.296 9.048 1.00 89.50 71 GLN A N 1
ATOM 514 C CA . GLN A 1 71 ? -11.465 3.557 9.422 1.00 89.50 71 GLN A 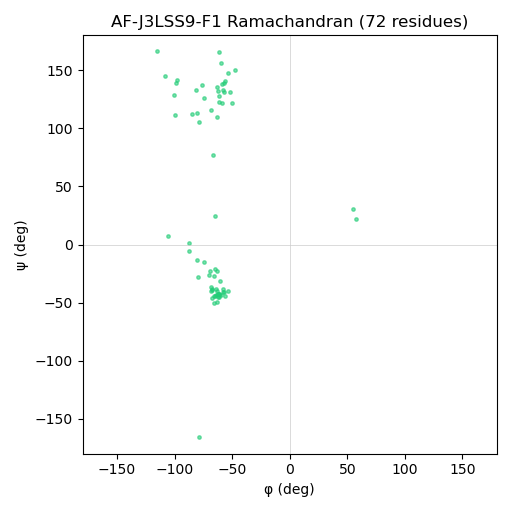CA 1
ATOM 515 C C . GLN A 1 71 ? -12.922 3.378 9.840 1.00 89.50 71 GLN A C 1
ATOM 517 O O . GLN A 1 71 ? -13.442 4.176 10.613 1.00 89.50 71 GLN A O 1
ATOM 522 N N . GLU A 1 72 ? -13.579 2.347 9.316 1.00 85.19 72 GLU A N 1
ATOM 523 C CA . GLU A 1 72 ? -14.957 1.987 9.657 1.00 85.19 72 GLU A CA 1
ATOM 524 C C . GLU A 1 72 ? -15.047 1.203 10.976 1.00 85.19 72 GLU A C 1
ATOM 526 O O . GLU A 1 72 ? -16.131 1.050 11.539 1.00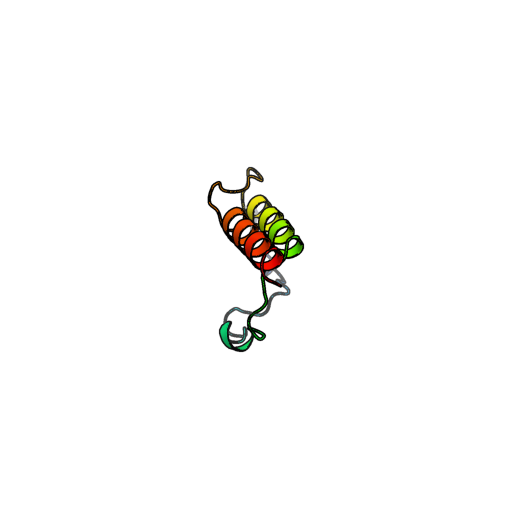 85.19 72 GLU A O 1
ATOM 531 N N . ARG A 1 73 ? -13.910 0.716 11.484 1.00 75.06 73 ARG A N 1
ATOM 532 C CA . ARG A 1 73 ? -13.798 0.004 12.757 1.00 75.06 73 ARG A CA 1
ATOM 533 C C . ARG A 1 73 ? -13.297 0.971 13.846 1.00 75.06 73 ARG A C 1
ATOM 535 O O . ARG A 1 73 ? -12.147 1.392 13.746 1.00 75.06 73 ARG A O 1
ATOM 542 N N . PRO A 1 74 ? -14.132 1.338 14.840 1.00 58.09 74 PRO A N 1
ATOM 543 C CA . PRO A 1 74 ? -13.738 2.220 15.941 1.00 58.09 74 PRO A CA 1
ATOM 544 C C . PRO A 1 74 ? -12.740 1.568 16.905 1.00 58.09 74 PRO A C 1
ATOM 546 O O . PRO A 1 74 ? -12.765 0.321 17.044 1.00 58.09 74 PRO A O 1
#

Sequence (74 aa):
MSQGQPRRPREGGGVPVQDRPDARERLLADKAATKLDAEGVALAEARNKPDMAITPDGVADAVTAAARLNQERP

Solvent-accessible surface area (backbone atoms only — not comparable to full-atom values): 4762 Å² total; per-residue (Å²): 136,83,82,77,75,79,78,73,80,79,86,62,94,61,78,54,80,91,73,52,75,60,70,74,80,68,55,69,80,90,71,82,53,38,66,68,55,19,55,52,40,35,53,51,51,9,69,74,36,97,82,56,49,66,58,85,90,28,69,33,50,54,37,42,53,46,14,51,56,50,69,76,49,132

Foldseek 3Di:
DDPDDDDPPPPPPDDPPVRDPDPVVVDDPDDQQAPVNLVVVLQVQLVVDPNSDHDVVDPSVVSVVSNVVVVVPD

pLDDT: mean 84.66, std 14.83, range [46.78, 97.88]